Protein AF-A0AB37VP94-F1 (afdb_monomer_lite)

pLDDT: mean 73.73, std 27.35, range [29.5, 98.75]

Organism: Enterococcus faecium (NCBI:txid1352)

Structure (mmCIF, N/CA/C/O backbone):
data_AF-A0AB37VP94-F1
#
_entry.id   AF-A0AB37VP94-F1
#
loop_
_atom_site.group_PDB
_atom_site.id
_atom_site.type_symbol
_atom_site.label_atom_id
_atom_site.label_alt_id
_atom_site.label_comp_id
_atom_site.label_asym_id
_atom_site.label_entity_id
_atom_site.label_seq_id
_atom_site.pdbx_PDB_ins_code
_atom_site.Cartn_x
_atom_site.Cartn_y
_atom_site.Cartn_z
_atom_site.occupancy
_atom_site.B_iso_or_equiv
_atom_site.auth_seq_id
_atom_site.auth_comp_id
_atom_site.auth_asym_id
_atom_site.auth_atom_id
_atom_site.pdbx_PDB_model_num
ATOM 1 N N . MET A 1 1 ? 4.730 -68.184 27.057 1.00 38.84 1 MET A N 1
ATOM 2 C CA . MET A 1 1 ? 4.733 -68.840 25.730 1.00 38.84 1 MET A CA 1
ATOM 3 C C . MET A 1 1 ? 3.395 -68.592 25.049 1.00 38.84 1 MET A C 1
ATOM 5 O O . MET A 1 1 ? 2.404 -69.018 25.618 1.00 38.84 1 MET A O 1
ATOM 9 N N . LYS A 1 2 ? 3.428 -68.031 23.827 1.00 41.78 2 LYS A N 1
ATOM 10 C CA . LYS A 1 2 ? 2.381 -68.068 22.777 1.00 41.78 2 LYS A CA 1
ATOM 11 C C . LYS A 1 2 ? 1.110 -67.234 23.054 1.00 41.78 2 LYS A C 1
ATOM 13 O O . LYS A 1 2 ? 0.576 -67.302 24.142 1.00 41.78 2 LYS A O 1
ATOM 18 N N . LYS A 1 3 ? 0.536 -66.469 22.122 1.00 47.94 3 LYS A N 1
ATOM 19 C CA . LYS A 1 3 ? 0.866 -66.079 20.738 1.00 47.94 3 LYS A CA 1
ATOM 20 C C . LYS A 1 3 ? 0.021 -64.833 20.405 1.00 47.94 3 LYS A C 1
ATOM 22 O O . LYS A 1 3 ? -1.076 -64.667 20.921 1.00 47.94 3 LYS A O 1
ATOM 27 N N . TRP A 1 4 ? 0.583 -64.002 19.541 1.00 48.59 4 TRP A N 1
ATOM 28 C CA . TRP A 1 4 ? 0.075 -62.755 18.966 1.00 48.59 4 TRP A CA 1
ATOM 29 C C . TRP A 1 4 ? -1.185 -62.969 18.106 1.00 48.59 4 TRP A C 1
ATOM 31 O O . TRP A 1 4 ? -1.236 -63.948 17.360 1.00 48.59 4 TRP A O 1
ATOM 41 N N . LEU A 1 5 ? -2.125 -62.019 18.112 1.00 57.91 5 LEU A N 1
ATOM 42 C CA . LEU A 1 5 ? -3.000 -61.773 16.962 1.00 57.91 5 LEU A CA 1
ATOM 43 C C . LEU A 1 5 ? -3.132 -60.257 16.748 1.00 57.91 5 LEU A C 1
ATOM 45 O O . LEU A 1 5 ? -3.744 -59.552 17.544 1.00 57.91 5 LEU A O 1
ATOM 49 N N . LEU A 1 6 ? -2.489 -59.773 15.687 1.00 55.59 6 LEU A N 1
ATOM 50 C CA . LEU A 1 6 ? -2.658 -58.437 15.124 1.00 55.59 6 LEU A CA 1
ATOM 51 C C . LEU A 1 6 ? -3.939 -58.426 14.282 1.00 55.59 6 LEU A C 1
ATOM 53 O O . LEU A 1 6 ? -4.087 -59.261 13.392 1.00 55.59 6 LEU A O 1
ATOM 57 N N . LEU A 1 7 ? -4.825 -57.465 14.531 1.00 57.78 7 LEU A N 1
ATOM 58 C CA . LEU A 1 7 ? -5.930 -57.120 13.640 1.00 57.78 7 LEU A CA 1
ATOM 59 C C . LEU A 1 7 ? -5.668 -55.711 13.102 1.00 57.78 7 LEU A C 1
ATOM 61 O O . LEU A 1 7 ? -5.874 -54.716 13.791 1.00 57.78 7 LEU A O 1
ATOM 65 N N . LEU A 1 8 ? -5.154 -55.652 11.874 1.00 57.72 8 LEU A N 1
ATOM 66 C CA . LEU A 1 8 ? -5.100 -54.444 11.058 1.00 57.72 8 LEU A CA 1
ATOM 67 C C . LEU A 1 8 ? -6.437 -54.320 10.327 1.00 57.72 8 LEU A C 1
ATOM 69 O O . LEU A 1 8 ? -6.726 -55.114 9.435 1.00 57.72 8 LEU A O 1
ATOM 73 N N . ILE A 1 9 ? -7.234 -53.318 10.689 1.00 62.69 9 ILE A N 1
ATOM 74 C CA . ILE A 1 9 ? -8.349 -52.852 9.863 1.00 62.69 9 ILE A CA 1
ATOM 75 C C . ILE A 1 9 ? -8.048 -51.397 9.536 1.00 62.69 9 ILE A C 1
ATOM 77 O O . ILE A 1 9 ? -8.259 -50.495 10.343 1.00 62.69 9 ILE A O 1
ATOM 81 N N . GLY A 1 10 ? -7.477 -51.198 8.349 1.00 53.97 10 GLY A N 1
ATOM 82 C CA . GLY A 1 10 ? -7.414 -49.893 7.718 1.00 53.97 10 GLY A CA 1
ATOM 83 C C . GLY A 1 10 ? -8.819 -49.473 7.308 1.00 53.97 10 GLY A C 1
ATOM 84 O O . GLY A 1 10 ? -9.517 -50.222 6.628 1.00 53.97 10 GLY A O 1
ATOM 85 N N . MET A 1 11 ? -9.220 -48.275 7.716 1.00 62.19 11 MET A N 1
ATOM 86 C CA . MET A 1 11 ? -10.400 -47.607 7.185 1.00 62.19 11 MET A CA 1
ATOM 87 C C . MET A 1 11 ? -9.942 -46.251 6.655 1.00 62.19 11 MET A C 1
ATOM 89 O O . MET A 1 11 ? -9.728 -45.306 7.412 1.00 62.19 11 MET A O 1
ATOM 93 N N . GLY A 1 12 ? -9.709 -46.201 5.345 1.00 52.41 12 GLY A N 1
ATOM 94 C CA . GLY A 1 12 ? -9.503 -44.955 4.622 1.00 52.41 12 GLY A CA 1
ATOM 95 C C . GLY A 1 12 ? -10.823 -44.198 4.553 1.00 52.41 12 GLY A C 1
ATOM 9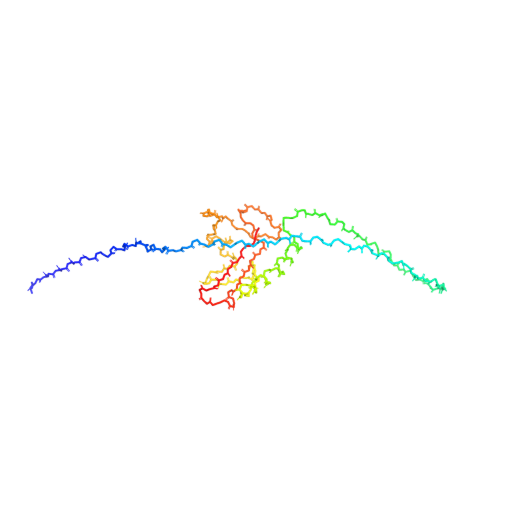6 O O . GLY A 1 12 ? -11.819 -44.733 4.073 1.00 52.41 12 GLY A O 1
ATOM 97 N N . ILE A 1 13 ? -10.830 -42.960 5.037 1.00 68.25 13 ILE A N 1
ATOM 98 C CA . ILE A 1 13 ? -11.945 -42.038 4.839 1.00 68.25 13 ILE A CA 1
ATOM 99 C C . ILE A 1 13 ? -11.596 -41.204 3.609 1.00 68.25 13 ILE A C 1
ATOM 101 O O . ILE A 1 13 ? -10.712 -40.349 3.644 1.00 68.25 13 ILE A O 1
ATOM 105 N N . LEU A 1 14 ? -12.263 -41.516 2.501 1.00 59.03 14 LEU A N 1
ATOM 106 C CA . LEU A 1 14 ? -12.249 -40.717 1.283 1.00 59.03 14 LEU A CA 1
ATOM 107 C C . LEU A 1 14 ? -13.140 -39.489 1.511 1.00 59.03 14 LEU A C 1
ATOM 109 O O . LEU A 1 14 ? -14.338 -39.628 1.750 1.00 59.03 14 LEU A O 1
ATOM 113 N N . PHE A 1 15 ? -12.565 -38.290 1.424 1.00 56.91 15 PHE A N 1
ATOM 114 C CA . PHE A 1 15 ? -13.332 -37.051 1.333 1.00 56.91 15 PHE A CA 1
ATOM 115 C C . PHE A 1 15 ? -13.877 -36.904 -0.091 1.00 56.91 15 PHE A C 1
ATOM 117 O O . PHE A 1 15 ? -13.175 -36.463 -0.997 1.00 56.91 15 PHE A O 1
ATOM 124 N N . THR A 1 16 ? -15.141 -37.269 -0.291 1.00 61.03 16 THR A N 1
ATOM 125 C CA . THR A 1 16 ? -15.925 -36.842 -1.454 1.00 61.03 16 THR A CA 1
ATOM 126 C C . THR A 1 16 ? -16.625 -35.532 -1.113 1.00 61.03 16 THR A C 1
ATOM 128 O O . THR A 1 16 ? -17.608 -35.522 -0.374 1.00 61.03 16 THR A O 1
ATOM 131 N N . GLY A 1 17 ? -16.107 -34.424 -1.636 1.00 46.44 17 GLY A N 1
ATOM 132 C CA . GLY A 1 17 ? -16.854 -33.177 -1.758 1.00 46.44 17 GLY A CA 1
ATOM 133 C C . GLY A 1 17 ? -17.525 -33.102 -3.126 1.00 46.44 17 GLY A C 1
ATOM 134 O O . GLY A 1 17 ? -16.922 -33.526 -4.109 1.00 46.44 17 GLY A O 1
ATOM 135 N N . CYS A 1 18 ? -18.745 -32.559 -3.179 1.00 51.94 18 CYS A N 1
ATOM 136 C CA . CYS A 1 18 ? -19.159 -31.564 -4.173 1.00 51.94 18 CYS A CA 1
ATOM 137 C C . CYS A 1 18 ? -20.613 -31.095 -3.964 1.00 51.94 18 CYS A C 1
ATOM 139 O O . CYS A 1 18 ? -21.550 -31.880 -4.040 1.00 51.94 18 CYS A O 1
ATOM 141 N N . THR A 1 19 ? -20.718 -29.778 -3.741 1.00 52.09 19 THR A N 1
ATOM 142 C CA . THR A 1 19 ? -21.694 -28.803 -4.272 1.00 52.09 19 THR A CA 1
ATOM 143 C C . THR A 1 19 ? -23.199 -29.090 -4.179 1.00 52.09 19 THR A C 1
ATOM 145 O O . THR A 1 19 ? -23.766 -29.887 -4.918 1.00 52.09 19 THR A O 1
ATOM 148 N N . SER A 1 20 ? -23.857 -28.270 -3.359 1.00 51.69 20 SER A N 1
ATOM 149 C CA . SER A 1 20 ? -25.284 -27.958 -3.391 1.00 51.69 20 SER A CA 1
ATOM 150 C C . SER A 1 20 ? -25.590 -26.855 -4.417 1.00 51.69 20 SER A C 1
ATOM 152 O O . SER A 1 20 ? -25.120 -25.725 -4.268 1.00 51.69 20 SER A O 1
ATOM 154 N N . GLU A 1 21 ? -26.415 -27.171 -5.419 1.00 41.41 21 GLU A N 1
ATOM 155 C CA . GLU A 1 21 ? -27.080 -26.202 -6.300 1.00 41.41 21 GLU A CA 1
ATOM 156 C C . GLU A 1 21 ? -28.078 -25.343 -5.507 1.00 41.41 21 GLU A C 1
ATOM 158 O O . GLU A 1 21 ? -28.943 -25.866 -4.803 1.00 41.41 21 GLU A O 1
ATOM 163 N N . ASN A 1 22 ? -27.998 -24.019 -5.659 1.00 46.94 22 ASN A N 1
ATOM 164 C CA . ASN A 1 22 ? -29.032 -23.089 -5.215 1.00 46.94 22 ASN A CA 1
ATOM 165 C C . ASN A 1 22 ? -29.586 -22.333 -6.427 1.00 46.94 22 ASN A C 1
ATOM 167 O O . ASN A 1 22 ? -28.965 -21.414 -6.959 1.00 46.94 22 ASN A O 1
ATOM 171 N N . THR A 1 23 ? -30.779 -22.718 -6.865 1.00 39.88 23 THR A N 1
ATOM 172 C CA . THR A 1 23 ? -31.612 -21.933 -7.776 1.00 39.88 23 THR A CA 1
ATOM 173 C C . THR A 1 23 ? -32.301 -20.803 -7.014 1.00 39.88 23 THR A C 1
ATOM 175 O O . THR A 1 23 ? -33.184 -21.099 -6.210 1.00 39.88 23 THR A O 1
ATOM 178 N N . ARG A 1 24 ? -32.031 -19.529 -7.349 1.00 36.56 24 ARG A N 1
ATOM 179 C CA . ARG A 1 24 ? -33.104 -18.524 -7.509 1.00 36.56 24 ARG A CA 1
ATOM 180 C C . ARG A 1 24 ? -32.659 -17.162 -8.073 1.00 36.56 24 ARG A C 1
ATOM 182 O O . ARG A 1 24 ? -31.840 -16.465 -7.497 1.00 36.56 24 ARG A O 1
ATOM 189 N N . THR A 1 25 ? -33.427 -16.752 -9.083 1.00 33.00 25 THR A N 1
ATOM 190 C CA . THR A 1 25 ? -33.924 -15.393 -9.391 1.00 33.00 25 THR A CA 1
ATOM 191 C C . THR A 1 25 ? -32.990 -14.340 -9.993 1.00 33.00 25 THR A C 1
ATOM 193 O O . THR A 1 25 ? -32.287 -13.598 -9.320 1.00 33.00 25 THR A O 1
ATOM 196 N N . LYS A 1 26 ? -33.186 -14.180 -11.304 1.00 39.81 26 LYS A N 1
ATOM 197 C CA . LYS A 1 26 ? -33.086 -12.948 -12.088 1.00 39.81 26 LYS A CA 1
ATOM 198 C C . LYS A 1 26 ? -33.914 -11.818 -11.449 1.00 39.81 26 LYS A C 1
ATOM 200 O O . LYS A 1 26 ? -35.122 -11.978 -11.288 1.00 39.81 26 LYS A O 1
ATOM 205 N N . ALA A 1 27 ? -33.295 -10.671 -11.182 1.00 37.94 27 ALA A N 1
ATOM 206 C CA . ALA A 1 27 ? -33.991 -9.405 -10.972 1.00 37.94 27 ALA A CA 1
ATOM 207 C C . ALA A 1 27 ? -33.265 -8.297 -11.745 1.00 37.94 27 ALA A C 1
ATOM 209 O O . ALA A 1 27 ? -32.176 -7.862 -11.389 1.00 37.94 27 ALA A O 1
ATOM 210 N N . THR A 1 28 ? -33.895 -7.903 -12.847 1.00 30.98 28 THR A N 1
ATOM 211 C CA . THR A 1 28 ? -33.700 -6.641 -13.555 1.00 30.98 28 THR A CA 1
ATOM 212 C C . THR A 1 28 ? -34.128 -5.504 -12.633 1.00 30.98 28 THR A C 1
ATOM 214 O O . THR A 1 28 ? -35.268 -5.516 -12.175 1.00 30.98 28 THR A O 1
ATOM 217 N N . ILE A 1 29 ? -33.259 -4.520 -12.401 1.00 41.38 29 ILE A N 1
ATOM 218 C CA . ILE A 1 29 ? -33.682 -3.168 -12.033 1.00 41.38 29 ILE A CA 1
ATOM 219 C C . ILE A 1 29 ? -32.942 -2.199 -12.943 1.00 41.38 29 ILE A C 1
ATOM 221 O O . ILE A 1 29 ? -31.715 -2.122 -12.945 1.00 41.38 29 ILE A O 1
ATOM 225 N N . GLU A 1 30 ? -33.739 -1.523 -13.759 1.00 3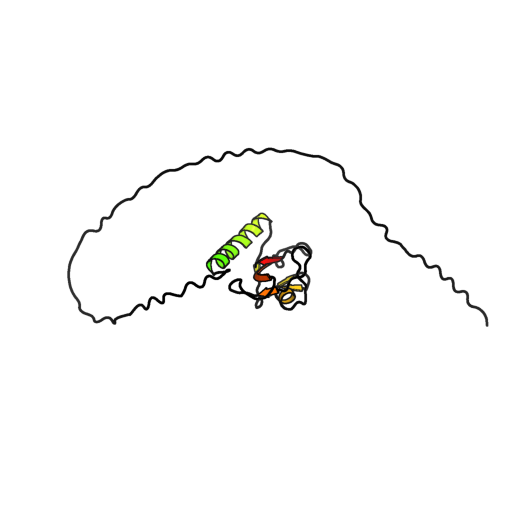7.88 30 GLU A N 1
ATOM 226 C CA . GLU A 1 30 ? -33.365 -0.327 -14.486 1.00 37.88 30 GLU A CA 1
ATOM 227 C C . GLU A 1 30 ? -33.272 0.839 -13.509 1.00 37.88 30 GLU A C 1
ATOM 229 O O . GLU A 1 30 ? -34.172 1.029 -12.688 1.00 37.88 30 GLU A O 1
ATOM 234 N N . THR A 1 31 ? -32.238 1.661 -13.657 1.00 32.12 31 THR A N 1
ATOM 235 C CA . THR A 1 31 ? -32.301 3.034 -13.165 1.00 32.12 31 THR A CA 1
ATOM 236 C C . THR A 1 31 ? -31.627 3.948 -14.174 1.00 32.12 31 THR A C 1
ATOM 238 O O . THR A 1 31 ? -30.409 4.093 -14.228 1.00 32.12 31 THR A O 1
ATOM 241 N N . ASP A 1 32 ? -32.480 4.526 -15.009 1.00 34.09 32 ASP A N 1
ATOM 242 C CA . ASP A 1 32 ? -32.248 5.726 -15.795 1.00 34.09 32 ASP A CA 1
ATOM 243 C C . ASP A 1 32 ? -31.857 6.879 -14.851 1.00 34.09 32 ASP A C 1
ATOM 245 O O . ASP A 1 32 ? -32.537 7.141 -13.856 1.00 34.09 32 ASP A O 1
ATOM 249 N N . THR A 1 33 ? -30.738 7.558 -15.105 1.00 33.41 33 THR A N 1
ATOM 250 C CA . THR A 1 33 ? -30.450 8.869 -14.501 1.00 33.41 33 THR A CA 1
ATOM 251 C C . THR A 1 33 ? -29.674 9.720 -15.502 1.00 33.41 33 THR A C 1
ATOM 253 O O . THR A 1 33 ? -28.452 9.831 -15.487 1.00 33.41 33 THR A O 1
ATOM 256 N N . THR A 1 34 ? -30.449 10.269 -16.433 1.00 29.62 34 THR A N 1
ATOM 257 C CA . THR A 1 34 ? -30.391 11.642 -16.963 1.00 29.62 34 THR A CA 1
ATOM 258 C C . THR A 1 34 ? -29.257 12.533 -16.417 1.00 29.62 34 THR A C 1
ATOM 260 O O . THR A 1 34 ? -29.258 12.956 -15.261 1.00 29.62 34 THR A O 1
ATOM 263 N N . ILE A 1 35 ? -28.339 12.903 -17.314 1.00 37.69 35 ILE A N 1
ATOM 264 C CA . ILE A 1 35 ? -27.344 13.967 -17.141 1.00 37.69 35 ILE A CA 1
ATOM 265 C C . ILE A 1 35 ? -28.015 15.316 -17.439 1.00 37.69 35 ILE A C 1
ATOM 267 O O . ILE A 1 35 ? -28.299 15.619 -18.598 1.00 37.69 35 ILE A O 1
ATOM 271 N N . GLU A 1 36 ? -28.221 16.161 -16.423 1.00 35.09 36 GLU A N 1
ATOM 272 C CA . GLU A 1 36 ? -28.496 17.589 -16.636 1.00 35.09 36 GLU A CA 1
ATOM 273 C C . GLU A 1 36 ? -27.220 18.426 -16.488 1.00 35.09 36 GLU A C 1
ATOM 275 O O . GLU A 1 36 ? -26.643 18.603 -15.417 1.00 35.09 36 GLU A O 1
ATOM 280 N N . THR A 1 37 ? -26.829 18.991 -17.625 1.00 29.50 37 THR A N 1
ATOM 281 C CA . THR A 1 37 ? -25.839 20.051 -17.803 1.00 29.50 37 THR A CA 1
ATOM 282 C C . THR A 1 37 ? -26.372 21.370 -17.245 1.00 29.50 37 THR A C 1
ATOM 284 O O . THR A 1 37 ? -27.409 21.835 -17.713 1.00 29.50 37 THR A O 1
ATOM 287 N N . LYS A 1 38 ? -25.636 22.051 -16.352 1.00 34.59 38 LYS A N 1
ATOM 288 C CA . LYS A 1 38 ? -25.847 23.491 -16.087 1.00 34.59 38 LYS A CA 1
ATOM 289 C C . LYS A 1 38 ? -24.529 24.259 -16.147 1.00 34.59 38 LYS A C 1
ATOM 291 O O . LYS A 1 38 ? -23.735 24.297 -15.217 1.00 34.59 38 LYS A O 1
ATOM 296 N N . LYS A 1 39 ? -24.342 24.875 -17.313 1.00 31.98 39 LYS A N 1
ATOM 297 C CA . LYS A 1 39 ? -23.394 25.937 -17.656 1.00 31.98 39 LYS A CA 1
ATOM 298 C C . LYS A 1 39 ? -23.914 27.271 -17.121 1.00 31.98 39 LYS A C 1
ATOM 300 O O . LYS A 1 39 ? -25.073 27.587 -17.379 1.00 31.98 39 LYS A O 1
ATOM 305 N N . SER A 1 40 ? -23.048 28.064 -16.486 1.00 30.69 40 SER A N 1
ATOM 306 C CA . SER A 1 40 ? -23.024 29.548 -16.424 1.00 30.69 40 SER A CA 1
ATOM 307 C C . SER A 1 40 ? -22.214 29.975 -15.193 1.00 30.69 40 SER A C 1
ATOM 309 O O . SER A 1 40 ? -22.274 29.295 -14.184 1.00 30.69 40 SER A O 1
ATOM 311 N N . LYS A 1 41 ? -21.490 31.089 -15.132 1.00 31.38 41 LYS A N 1
ATOM 312 C CA . LYS A 1 41 ? -21.075 32.117 -16.089 1.00 31.38 41 LYS A CA 1
ATOM 313 C C . LYS A 1 41 ? -20.080 32.996 -15.315 1.00 31.38 41 LYS A C 1
ATOM 315 O O . LYS A 1 41 ? -20.254 33.243 -14.129 1.00 31.38 41 LYS A O 1
ATOM 320 N N . THR A 1 42 ? -19.056 33.429 -16.029 1.00 30.14 42 THR A N 1
ATOM 321 C CA . THR A 1 42 ? -18.078 34.481 -15.746 1.00 30.14 42 THR A CA 1
ATOM 322 C C . THR A 1 42 ? -18.626 35.677 -14.962 1.00 30.14 42 THR A C 1
ATOM 324 O O . THR A 1 42 ? -19.635 36.247 -15.376 1.00 30.14 42 THR A O 1
ATOM 327 N N . GLN A 1 43 ? -17.879 36.157 -13.963 1.00 34.44 43 GLN A N 1
ATOM 328 C CA . GLN A 1 43 ? -17.804 37.593 -13.690 1.00 34.44 43 GLN A CA 1
ATOM 329 C C . GLN A 1 43 ? -16.445 37.974 -13.088 1.00 34.44 43 GLN A C 1
ATOM 331 O O . GLN A 1 43 ? -16.095 37.587 -11.979 1.00 34.44 43 GLN A O 1
ATOM 336 N N . SER A 1 44 ? -15.694 38.718 -13.897 1.00 32.25 44 SER A N 1
ATOM 337 C CA . SER A 1 44 ? -14.526 39.515 -13.539 1.00 32.25 44 SER A CA 1
ATOM 338 C C . SER A 1 44 ? -14.988 40.753 -12.767 1.00 32.25 44 SER A C 1
ATOM 340 O O . SER A 1 44 ? -15.984 41.356 -13.171 1.00 32.25 44 SER A O 1
ATOM 342 N N . THR A 1 45 ? -14.264 41.152 -11.719 1.00 32.62 45 THR A N 1
ATOM 343 C CA . THR A 1 45 ? -14.375 42.500 -11.145 1.00 32.62 45 THR A CA 1
ATOM 344 C C . THR A 1 45 ? -12.982 43.064 -10.914 1.00 32.62 45 THR A C 1
ATOM 346 O O . THR A 1 45 ? -12.094 42.413 -10.368 1.00 32.62 45 THR A O 1
ATOM 349 N N . GLU A 1 46 ? -12.837 44.282 -11.409 1.00 33.91 46 GLU A N 1
ATOM 350 C CA . GLU A 1 46 ? -11.624 45.037 -11.626 1.00 33.91 46 GLU A CA 1
ATOM 351 C C . GLU A 1 46 ? -11.092 45.721 -10.360 1.00 33.91 46 GLU A C 1
ATOM 353 O O . GLU A 1 46 ? -11.812 46.084 -9.433 1.00 33.91 46 GLU A O 1
ATOM 358 N N . GLN A 1 47 ? -9.776 45.888 -10.414 1.00 34.94 47 GLN A N 1
ATOM 359 C CA . GLN A 1 47 ? -8.885 46.843 -9.765 1.00 34.94 47 GLN A CA 1
ATOM 360 C C . GLN A 1 47 ? -9.521 48.088 -9.119 1.00 34.94 47 GLN A C 1
ATOM 362 O O . GLN A 1 47 ? -10.243 48.852 -9.752 1.00 34.94 47 GLN A O 1
ATOM 367 N N . THR A 1 48 ? -9.070 48.409 -7.904 1.00 32.62 48 THR A N 1
ATOM 368 C CA . THR A 1 48 ? -8.876 49.796 -7.449 1.00 32.62 48 THR A CA 1
ATOM 369 C C . THR A 1 48 ? -7.792 49.811 -6.372 1.00 32.62 48 THR A C 1
ATOM 371 O O . THR A 1 48 ? -8.021 49.336 -5.263 1.00 32.62 48 THR A O 1
ATOM 374 N N . THR A 1 49 ? -6.631 50.396 -6.667 1.00 33.19 49 THR A N 1
ATOM 375 C CA . THR A 1 49 ? -5.702 50.836 -5.619 1.00 33.19 49 THR A CA 1
ATOM 376 C C . THR A 1 49 ? -5.137 52.193 -6.004 1.00 33.19 49 THR A C 1
ATOM 378 O O . THR A 1 49 ? -4.414 52.341 -6.985 1.00 33.19 49 THR A O 1
ATOM 381 N N . THR A 1 50 ? -5.550 53.190 -5.233 1.00 37.72 50 THR A N 1
ATOM 382 C CA . THR A 1 50 ? -5.129 54.588 -5.270 1.00 37.72 50 THR A CA 1
ATOM 383 C C . THR A 1 50 ? -3.679 54.766 -4.831 1.00 37.72 50 THR A C 1
ATOM 385 O O . THR A 1 50 ? -3.228 54.167 -3.855 1.00 37.72 50 THR A O 1
ATOM 388 N N . GLU A 1 51 ? -2.987 55.647 -5.547 1.00 36.34 51 GLU A N 1
ATOM 389 C CA . GLU A 1 51 ? -1.645 56.156 -5.278 1.00 36.34 51 GLU A CA 1
ATOM 390 C C . GLU A 1 51 ? -1.566 56.938 -3.957 1.00 36.34 51 GLU A C 1
ATOM 392 O O . GLU A 1 51 ? -2.420 57.778 -3.688 1.00 36.34 51 GLU A O 1
ATOM 397 N 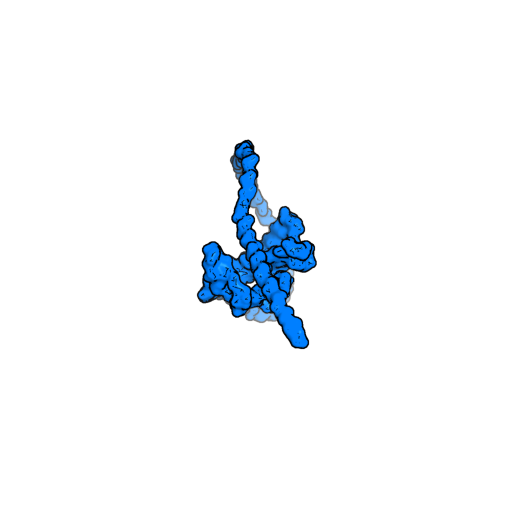N . MET A 1 52 ? -0.471 56.771 -3.207 1.00 35.66 52 MET A N 1
ATOM 398 C CA . MET A 1 52 ? 0.139 57.846 -2.414 1.00 35.66 52 MET A CA 1
ATOM 399 C C . MET A 1 52 ? 1.666 57.680 -2.412 1.00 35.66 52 MET A C 1
ATOM 401 O O . MET A 1 52 ? 2.203 56.650 -2.013 1.00 35.66 52 MET A O 1
ATOM 405 N N . LYS A 1 53 ? 2.360 58.718 -2.890 1.00 37.53 53 LYS A N 1
ATOM 406 C CA . LYS A 1 53 ? 3.817 58.899 -2.817 1.00 37.53 53 LYS A CA 1
ATOM 407 C C . LYS A 1 53 ? 4.216 59.358 -1.408 1.00 37.53 53 LYS A C 1
ATOM 409 O O . LYS A 1 53 ? 3.510 60.196 -0.859 1.00 37.53 53 LYS A O 1
ATOM 414 N N . GLN A 1 54 ? 5.385 58.932 -0.905 1.00 33.09 54 GLN A N 1
ATOM 415 C CA . GLN A 1 54 ? 6.549 59.812 -0.641 1.00 33.09 54 GLN A CA 1
ATOM 416 C C . GLN A 1 54 ? 7.647 59.152 0.241 1.00 33.09 54 GLN A C 1
ATOM 418 O O . GLN A 1 54 ? 7.450 58.951 1.428 1.00 33.09 54 GLN A O 1
ATOM 423 N N . SER A 1 55 ? 8.820 58.958 -0.388 1.00 33.34 55 SER A N 1
ATOM 424 C CA . SER A 1 55 ? 10.213 59.251 0.038 1.00 33.34 55 SER A CA 1
ATOM 425 C C . SER A 1 55 ? 10.929 58.561 1.221 1.00 33.34 55 SER A C 1
ATOM 427 O O . SER A 1 55 ? 10.435 58.543 2.339 1.00 33.34 55 SER A O 1
ATOM 429 N N . MET A 1 56 ? 12.214 58.259 0.928 1.00 33.47 56 MET A N 1
ATOM 430 C CA . MET A 1 56 ? 13.384 57.932 1.781 1.00 33.47 56 MET A CA 1
ATOM 431 C C . MET A 1 56 ? 13.308 56.557 2.464 1.00 33.47 56 MET A C 1
ATOM 433 O O . MET A 1 56 ? 12.306 56.206 3.055 1.00 33.47 56 MET A O 1
ATOM 437 N N . GLU A 1 57 ? 14.290 55.667 2.333 1.00 33.41 57 GLU A N 1
ATOM 438 C CA . GLU A 1 57 ? 15.709 55.859 2.633 1.00 33.41 57 GLU A CA 1
ATOM 439 C C . GLU A 1 57 ? 16.549 54.780 1.923 1.00 33.41 57 GLU A C 1
ATOM 441 O O . GLU A 1 57 ? 16.092 53.660 1.695 1.00 33.41 57 GLU A O 1
ATOM 446 N N . ALA A 1 58 ? 17.782 55.123 1.556 1.00 44.72 58 ALA A N 1
ATOM 447 C CA . ALA A 1 58 ? 18.738 54.188 0.989 1.00 44.72 58 ALA A CA 1
ATOM 448 C C . ALA A 1 58 ? 19.160 53.163 2.046 1.00 44.72 58 ALA A C 1
ATOM 450 O O . ALA A 1 58 ? 19.666 53.514 3.109 1.00 44.72 58 ALA A O 1
ATOM 451 N N . SER A 1 59 ? 19.017 51.885 1.724 1.00 37.41 59 SER A N 1
ATOM 452 C CA . SER A 1 59 ? 19.789 50.826 2.360 1.00 37.41 59 SER A CA 1
ATOM 453 C C . SER A 1 59 ? 20.062 49.751 1.327 1.00 37.41 59 SER A C 1
ATOM 455 O O . SER A 1 59 ? 19.151 49.197 0.714 1.00 37.41 59 SER A O 1
ATOM 457 N N . ALA A 1 60 ? 21.355 49.540 1.095 1.00 48.28 60 ALA A N 1
ATOM 458 C CA . ALA A 1 60 ? 21.884 48.447 0.310 1.00 48.28 60 ALA A CA 1
ATOM 459 C C . ALA A 1 60 ? 21.271 47.141 0.823 1.00 48.28 60 ALA A C 1
ATOM 461 O O . ALA A 1 60 ? 21.405 46.808 1.999 1.00 48.28 60 ALA A O 1
ATOM 462 N N . SER A 1 61 ? 20.576 46.428 -0.055 1.00 41.44 61 SER A N 1
ATOM 463 C CA . SER A 1 61 ? 20.151 45.064 0.204 1.00 41.44 61 SER A CA 1
ATOM 464 C C . SER A 1 61 ? 20.623 44.213 -0.954 1.00 41.44 61 SER A C 1
ATOM 466 O O . SER A 1 61 ? 20.512 44.578 -2.125 1.00 41.44 61 SER A O 1
ATOM 468 N N . GLU A 1 62 ? 21.285 43.146 -0.555 1.00 45.16 62 GLU A N 1
ATOM 469 C CA . GLU A 1 62 ? 22.092 42.260 -1.357 1.00 45.16 62 GLU A CA 1
ATOM 470 C C . GLU A 1 62 ? 21.258 41.642 -2.479 1.00 45.16 62 GLU A C 1
ATOM 472 O O . GLU A 1 62 ? 20.082 41.314 -2.316 1.00 45.16 62 GLU A O 1
ATOM 477 N N . SER A 1 63 ? 21.888 41.504 -3.643 1.00 40.25 63 SER A N 1
ATOM 478 C CA . SER A 1 63 ? 21.344 40.791 -4.791 1.00 40.25 63 SER A CA 1
ATOM 479 C C . SER A 1 63 ? 21.147 39.321 -4.415 1.00 40.25 63 SER A C 1
ATOM 481 O O . SER A 1 63 ? 22.042 38.498 -4.609 1.00 40.25 63 SER A O 1
ATOM 483 N N . LEU A 1 64 ? 19.980 38.984 -3.865 1.00 45.81 64 LEU A N 1
ATOM 484 C CA . LEU A 1 64 ? 19.500 37.611 -3.818 1.00 45.81 64 LEU A CA 1
ATOM 485 C C . LEU A 1 64 ? 19.086 37.242 -5.238 1.00 45.81 64 LEU A C 1
ATOM 487 O O . LEU A 1 64 ? 17.954 37.447 -5.678 1.00 45.81 64 LEU A O 1
ATOM 491 N N . THR A 1 65 ? 20.067 36.719 -5.964 1.00 41.91 65 THR A N 1
ATOM 492 C CA . THR A 1 65 ? 19.844 35.877 -7.128 1.00 41.91 65 THR A CA 1
ATOM 493 C C . THR A 1 65 ? 18.995 34.701 -6.659 1.00 41.91 65 THR A C 1
ATOM 495 O O . THR A 1 65 ? 19.470 33.756 -6.040 1.00 41.91 65 THR A O 1
ATOM 498 N N . THR A 1 66 ? 17.691 34.800 -6.892 1.00 47.12 66 THR A N 1
ATOM 499 C CA . THR A 1 66 ? 16.803 33.646 -6.841 1.00 47.12 66 THR A CA 1
ATOM 500 C C . THR A 1 66 ? 17.171 32.793 -8.043 1.00 47.12 66 THR A C 1
ATOM 502 O O . THR A 1 66 ? 16.709 33.015 -9.161 1.00 47.12 66 THR A O 1
ATOM 505 N N . GLU A 1 67 ? 18.083 31.848 -7.820 1.00 46.94 67 GLU A N 1
ATOM 506 C CA . GLU A 1 67 ? 18.264 30.697 -8.691 1.00 46.94 67 GLU A CA 1
ATOM 507 C C . GLU A 1 67 ? 16.925 29.958 -8.719 1.00 46.94 67 GLU A C 1
ATOM 509 O O . GLU A 1 67 ? 16.594 29.154 -7.848 1.00 46.94 67 GLU A O 1
ATOM 514 N N . SER A 1 68 ? 16.100 30.289 -9.712 1.00 49.31 68 SER A N 1
ATOM 515 C CA . SER A 1 68 ? 15.017 29.421 -10.140 1.00 49.31 68 SER A CA 1
ATOM 516 C C . SER A 1 68 ? 15.689 28.196 -10.749 1.00 49.31 68 SER A C 1
ATOM 518 O O . SER A 1 68 ? 15.967 28.144 -11.947 1.00 49.31 68 SER A O 1
ATOM 520 N N . SER A 1 69 ? 16.031 27.245 -9.878 1.00 51.53 69 SER A N 1
ATOM 521 C CA . SER A 1 69 ? 16.366 25.887 -10.271 1.00 51.53 69 SER A CA 1
ATOM 522 C C . SER A 1 69 ? 15.135 25.351 -10.987 1.00 51.53 69 SER A C 1
ATOM 524 O O . SER A 1 69 ? 14.144 24.983 -10.358 1.00 51.53 69 SER A O 1
ATOM 526 N N . SER A 1 70 ? 15.156 25.414 -12.317 1.00 56.28 70 SER A N 1
ATOM 527 C CA . SER A 1 70 ? 14.229 24.653 -13.140 1.00 56.28 70 SER A CA 1
ATOM 528 C C . SER A 1 70 ? 14.588 23.195 -12.912 1.00 56.28 70 SER A C 1
ATOM 530 O O . SER A 1 70 ? 15.487 22.663 -13.559 1.00 56.28 70 SER A O 1
ATOM 532 N N . GLU A 1 71 ? 13.953 22.588 -11.913 1.00 62.72 71 GLU A N 1
ATOM 533 C CA . GLU A 1 71 ? 13.992 21.148 -11.735 1.00 62.72 71 GLU A CA 1
ATOM 534 C C . GLU A 1 71 ? 13.511 20.536 -13.045 1.00 62.72 71 GLU A C 1
ATOM 536 O O . GLU A 1 71 ? 12.411 20.826 -13.527 1.00 62.72 71 GLU A O 1
ATOM 541 N N . GLU A 1 72 ? 14.379 19.743 -13.670 1.00 58.56 72 GLU A N 1
ATOM 542 C CA . GLU A 1 72 ? 13.974 18.951 -14.813 1.00 58.56 72 GLU A CA 1
ATOM 543 C C . GLU A 1 72 ? 12.781 18.108 -14.375 1.00 58.56 72 GLU A C 1
ATOM 545 O O . GLU A 1 72 ? 12.882 17.324 -13.428 1.00 58.56 72 GLU A O 1
ATOM 550 N N . VAL A 1 73 ? 11.640 18.302 -15.040 1.00 59.97 73 VAL A N 1
ATOM 551 C CA . VAL A 1 73 ? 10.433 17.517 -14.793 1.00 59.97 73 VAL A CA 1
ATOM 552 C C . VAL A 1 73 ? 10.757 16.080 -15.186 1.00 59.97 73 VAL A C 1
ATOM 554 O O . VAL A 1 73 ? 10.630 15.681 -16.345 1.00 59.97 73 VAL A O 1
ATOM 557 N N . LYS A 1 74 ? 11.241 15.295 -14.221 1.00 61.78 74 LYS A N 1
ATOM 558 C CA . LYS A 1 74 ? 11.320 13.848 -14.354 1.00 61.78 74 LYS A CA 1
ATOM 559 C C . LYS A 1 74 ? 9.887 13.369 -14.517 1.00 61.78 74 LYS A C 1
ATOM 561 O O . LYS A 1 74 ? 9.080 13.501 -13.604 1.00 61.78 74 LYS A O 1
ATOM 566 N N . ASN A 1 75 ? 9.577 12.825 -15.688 1.00 67.25 75 ASN A N 1
ATOM 567 C CA . ASN A 1 75 ? 8.316 12.136 -15.929 1.00 67.25 75 ASN A CA 1
ATOM 568 C C . ASN A 1 75 ? 8.327 10.821 -15.135 1.00 67.25 75 ASN A C 1
ATOM 570 O O . ASN A 1 75 ? 8.638 9.765 -15.687 1.00 67.25 75 ASN A O 1
ATOM 574 N N . THR A 1 76 ? 8.075 10.890 -13.829 1.00 80.75 76 THR A N 1
ATOM 575 C CA . THR A 1 76 ? 7.932 9.706 -12.982 1.00 80.75 76 THR A CA 1
ATOM 576 C C . THR A 1 76 ? 6.539 9.103 -13.172 1.00 80.75 76 THR A C 1
ATOM 578 O O . THR A 1 76 ? 5.562 9.805 -13.450 1.00 80.75 76 THR A O 1
ATOM 581 N N . LEU A 1 77 ? 6.428 7.775 -13.070 1.00 91.69 77 LEU A N 1
ATOM 582 C CA . LEU A 1 77 ? 5.123 7.104 -13.141 1.00 91.69 77 LEU A CA 1
ATOM 583 C C . LEU A 1 77 ? 4.311 7.369 -11.872 1.00 91.69 77 LEU A C 1
ATOM 585 O O . LEU A 1 77 ? 3.089 7.520 -11.936 1.00 91.69 77 LEU A O 1
ATOM 589 N N . TRP A 1 78 ? 5.001 7.503 -10.746 1.00 96.88 78 TRP A N 1
ATOM 590 C CA . TRP A 1 78 ? 4.465 7.860 -9.447 1.00 96.88 78 TRP A CA 1
ATOM 591 C C . TRP A 1 78 ? 5.156 9.121 -8.930 1.00 96.88 78 TRP A C 1
ATOM 593 O O . TRP A 1 78 ? 6.378 9.241 -8.986 1.00 96.88 78 TRP A O 1
ATOM 603 N N . ASP A 1 79 ? 4.378 10.088 -8.463 1.00 95.75 79 ASP A N 1
ATOM 604 C CA . ASP A 1 79 ? 4.883 11.363 -7.959 1.00 95.75 79 ASP A CA 1
ATOM 605 C C . ASP A 1 79 ? 4.258 11.697 -6.594 1.00 95.75 79 ASP A C 1
ATOM 607 O O . ASP A 1 79 ? 3.405 10.975 -6.055 1.00 95.75 79 ASP A O 1
ATOM 611 N N . SER A 1 80 ? 4.713 12.803 -6.006 1.00 96.06 80 SER A N 1
ATOM 612 C CA . SER A 1 80 ? 4.226 13.280 -4.707 1.00 96.06 80 SER A CA 1
ATOM 613 C C . SER A 1 80 ? 2.744 13.679 -4.741 1.00 96.06 80 SER A C 1
ATOM 615 O O . SER A 1 80 ? 2.022 13.494 -3.754 1.00 96.06 80 SER A O 1
ATOM 617 N N . GLU A 1 81 ? 2.251 14.176 -5.880 1.00 96.94 81 GLU A N 1
ATOM 618 C CA . GLU A 1 81 ? 0.846 14.551 -6.030 1.00 96.94 81 GLU A CA 1
ATOM 619 C C . GLU A 1 81 ? -0.048 13.305 -5.981 1.00 96.94 81 GLU A C 1
ATOM 621 O O . GLU A 1 81 ? -0.970 13.243 -5.165 1.00 96.94 81 GLU A O 1
ATOM 626 N N . LYS A 1 82 ? 0.276 12.267 -6.761 1.00 97.44 82 LYS A N 1
ATOM 627 C CA . LYS A 1 82 ? -0.415 10.966 -6.743 1.00 97.44 82 LYS A CA 1
ATOM 628 C C . LYS A 1 82 ? -0.338 10.305 -5.373 1.00 97.44 82 LYS A C 1
ATOM 630 O O . LYS A 1 82 ? -1.351 9.805 -4.886 1.00 97.44 82 LYS A O 1
ATOM 635 N N . SER A 1 83 ? 0.821 10.373 -4.716 1.00 97.69 83 SER A N 1
ATOM 636 C CA . SER A 1 83 ? 0.989 9.890 -3.338 1.00 97.69 83 SER A CA 1
ATOM 637 C C . SER A 1 83 ? 0.021 10.582 -2.375 1.00 97.69 83 SER A C 1
ATOM 639 O O . SER A 1 83 ? -0.653 9.924 -1.582 1.00 97.69 83 SER A O 1
ATOM 641 N N . THR A 1 84 ? -0.102 11.906 -2.479 1.00 98.38 84 THR A N 1
ATOM 642 C CA . THR A 1 84 ? -1.002 12.712 -1.640 1.00 98.38 84 THR A CA 1
ATOM 643 C C . THR A 1 84 ? -2.473 12.411 -1.932 1.00 98.38 84 THR A C 1
ATOM 645 O O . THR A 1 84 ? -3.281 12.262 -1.006 1.00 98.38 84 THR A O 1
ATOM 648 N N . GLN A 1 85 ? -2.831 12.276 -3.211 1.00 98.56 85 GLN A N 1
ATOM 649 C CA . GLN A 1 85 ? -4.181 11.899 -3.630 1.00 98.56 85 GLN A CA 1
ATOM 650 C C . GLN A 1 85 ? -4.550 10.508 -3.103 1.00 98.56 85 GLN A C 1
ATOM 652 O O . GLN A 1 85 ? -5.622 10.346 -2.520 1.00 98.56 85 GLN A O 1
ATOM 657 N N . LEU A 1 86 ? -3.646 9.529 -3.217 1.00 98.56 86 LEU A N 1
ATOM 658 C CA . LEU A 1 86 ? -3.859 8.177 -2.701 1.00 98.56 86 LEU A CA 1
ATOM 659 C C . LEU A 1 86 ? -4.007 8.173 -1.174 1.00 98.56 86 LEU A C 1
ATOM 661 O O . LEU A 1 86 ? -4.955 7.586 -0.650 1.00 98.56 86 LEU A O 1
ATOM 665 N N . ALA A 1 87 ? -3.126 8.882 -0.461 1.00 98.31 87 ALA A N 1
ATOM 666 C CA . ALA A 1 87 ? -3.178 8.996 0.996 1.00 98.31 87 ALA A CA 1
ATOM 667 C C . ALA A 1 87 ? -4.456 9.679 1.503 1.00 98.31 87 ALA A C 1
ATOM 669 O O . ALA A 1 87 ? -4.901 9.402 2.615 1.00 98.31 87 ALA A O 1
ATOM 670 N N . THR A 1 88 ? -5.073 10.531 0.681 1.00 98.62 88 THR A N 1
ATOM 671 C CA . THR A 1 88 ? -6.388 11.115 0.965 1.00 98.62 88 THR A CA 1
ATOM 672 C C . THR A 1 88 ? -7.514 10.135 0.640 1.00 98.62 88 THR A C 1
ATOM 674 O O . THR A 1 88 ? -8.451 9.984 1.424 1.00 98.62 88 THR A O 1
ATOM 677 N N . PHE A 1 89 ? -7.426 9.453 -0.503 1.00 98.75 89 PHE A N 1
ATOM 678 C CA . PHE A 1 89 ? -8.453 8.546 -1.004 1.00 98.75 89 PHE A CA 1
ATOM 679 C C . PHE A 1 89 ? -8.645 7.317 -0.110 1.00 98.75 89 PHE A C 1
ATOM 681 O O . PHE A 1 89 ? -9.772 7.057 0.311 1.00 98.75 89 PHE A O 1
ATOM 688 N N . VAL A 1 90 ? -7.574 6.578 0.208 1.00 98.69 90 VAL A N 1
ATOM 689 C CA . VAL A 1 90 ? -7.682 5.259 0.859 1.00 98.69 90 VAL A CA 1
ATOM 690 C C . VAL A 1 90 ? -8.404 5.321 2.214 1.00 98.69 90 VAL A C 1
ATOM 692 O O . VAL A 1 90 ? -9.306 4.510 2.426 1.00 98.69 90 VAL A O 1
ATOM 695 N N . PRO A 1 91 ? -8.131 6.291 3.111 1.00 98.00 91 PRO A N 1
ATOM 696 C CA . PRO A 1 91 ? -8.888 6.413 4.355 1.00 98.00 91 PRO A CA 1
ATOM 697 C C . PRO A 1 91 ? -10.367 6.759 4.144 1.00 98.00 91 PRO A C 1
ATOM 699 O O . PRO A 1 91 ? -11.215 6.278 4.892 1.00 98.00 91 PRO A O 1
ATOM 702 N N . GLN A 1 92 ? -10.712 7.589 3.149 1.00 98.56 92 GLN A N 1
ATOM 703 C CA . GLN A 1 92 ? -12.122 7.898 2.869 1.00 98.56 92 GLN A CA 1
ATOM 704 C C . GLN A 1 92 ? -12.844 6.696 2.273 1.00 98.56 92 GLN A C 1
ATOM 706 O O . GLN A 1 92 ? -13.967 6.397 2.669 1.00 98.56 92 GLN A O 1
ATOM 711 N N . TRP A 1 93 ? -12.188 5.988 1.359 1.00 98.50 93 TRP A N 1
ATOM 712 C CA . TRP A 1 93 ? -12.713 4.763 0.785 1.00 98.50 93 TRP A CA 1
ATOM 713 C C . TRP A 1 93 ? -12.911 3.683 1.854 1.00 98.50 93 TRP A C 1
ATOM 715 O O . TRP A 1 93 ? -13.997 3.113 1.931 1.00 98.50 93 TRP A O 1
ATOM 725 N N . GLY A 1 94 ? -11.943 3.495 2.756 1.00 98.12 94 GLY A N 1
ATOM 726 C CA . GLY A 1 94 ? -12.080 2.589 3.899 1.00 98.12 94 GLY A CA 1
ATOM 727 C C . GLY A 1 94 ? -13.331 2.875 4.727 1.00 98.12 94 GLY A C 1
ATOM 728 O O . GLY A 1 94 ? -14.107 1.963 5.002 1.00 98.12 94 GLY A O 1
ATOM 729 N N . LYS A 1 95 ? -13.628 4.150 5.018 1.00 98.00 95 LYS A N 1
ATOM 730 C CA . LYS A 1 95 ? -14.863 4.522 5.734 1.00 98.00 95 LYS A CA 1
ATOM 731 C C . LYS A 1 95 ? -16.134 4.069 5.016 1.00 98.00 95 LYS A C 1
ATOM 733 O O . LYS A 1 95 ? -17.093 3.706 5.689 1.00 98.00 95 LYS A O 1
ATOM 738 N N . THR A 1 96 ? -16.156 4.059 3.680 1.00 98.31 96 THR A N 1
ATOM 739 C CA . THR A 1 96 ? -17.315 3.547 2.918 1.00 98.31 96 THR A CA 1
ATOM 740 C C . THR A 1 96 ? -17.527 2.042 3.097 1.00 98.31 96 THR A C 1
ATOM 742 O O . THR A 1 96 ? -18.645 1.563 2.926 1.00 98.31 96 THR A O 1
ATOM 745 N N . LEU A 1 97 ? -16.476 1.317 3.490 1.00 96.75 97 LEU A N 1
ATOM 746 C CA . LEU A 1 97 ? -16.483 -0.115 3.789 1.00 96.75 97 LEU A CA 1
ATOM 747 C C . LEU A 1 97 ? -16.568 -0.413 5.297 1.00 96.75 97 LEU A C 1
ATOM 749 O O . LEU A 1 97 ? -16.605 -1.577 5.685 1.00 96.75 97 LEU A O 1
ATOM 753 N N . GLY A 1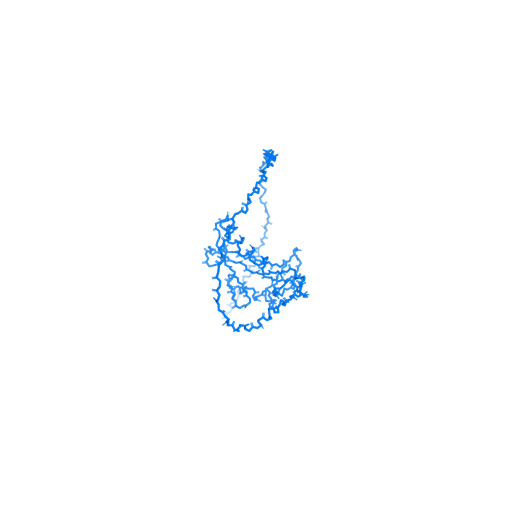 98 ? -16.588 0.614 6.154 1.00 97.25 98 GLY A N 1
ATOM 754 C CA . GLY A 1 98 ? -16.480 0.441 7.606 1.00 97.25 98 GLY A CA 1
ATOM 755 C C . GLY A 1 98 ? -15.101 -0.051 8.065 1.00 97.25 98 GLY A C 1
ATOM 756 O O . GLY A 1 98 ? -15.004 -0.711 9.093 1.00 97.25 98 GLY A O 1
ATOM 757 N N . GLN A 1 99 ? -14.050 0.245 7.299 1.00 97.94 99 GLN A N 1
ATOM 758 C CA . GLN A 1 99 ? -12.670 -0.188 7.529 1.00 97.94 99 GLN A CA 1
ATOM 759 C C . GLN A 1 99 ? -11.757 1.028 7.742 1.00 97.94 99 GLN A C 1
ATOM 761 O O . GLN A 1 99 ? -11.930 2.073 7.110 1.00 97.94 99 GLN A O 1
ATOM 766 N N . GLU A 1 100 ? -10.759 0.910 8.619 1.00 98.19 100 GLU A N 1
ATOM 767 C CA . GLU A 1 100 ? -9.811 1.994 8.904 1.00 98.19 100 GLU A CA 1
ATOM 768 C C . GLU A 1 100 ? -8.394 1.615 8.472 1.00 98.19 100 GLU A C 1
ATOM 770 O O . GLU A 1 100 ? -7.678 0.911 9.180 1.00 98.19 100 GLU A O 1
ATOM 775 N N . TYR A 1 101 ? -7.985 2.116 7.307 1.00 98.44 101 TYR A N 1
ATOM 776 C CA . TYR A 1 101 ? -6.685 1.817 6.710 1.00 98.44 101 TYR A CA 1
ATOM 777 C C . TYR A 1 101 ? -5.561 2.735 7.200 1.00 98.44 101 TYR A C 1
ATOM 779 O O . TYR A 1 101 ? -5.708 3.959 7.230 1.00 98.44 101 TYR A O 1
ATOM 787 N N . LYS A 1 102 ? -4.393 2.141 7.468 1.00 98.38 102 LYS A N 1
ATOM 788 C CA . LYS A 1 102 ? -3.114 2.829 7.708 1.00 98.38 102 LYS A CA 1
ATOM 789 C C . LYS A 1 102 ? -2.086 2.445 6.654 1.00 98.38 102 LYS A C 1
ATOM 791 O O . LYS A 1 102 ? -2.152 1.342 6.117 1.00 98.38 102 LYS A O 1
ATOM 796 N N . SER A 1 103 ? -1.163 3.358 6.352 1.00 98.31 103 SER A N 1
ATOM 797 C CA . SER A 1 103 ? -0.081 3.104 5.402 1.00 98.31 103 SER A CA 1
ATOM 798 C C . SER A 1 103 ? 1.101 2.387 6.052 1.00 98.31 103 SER A C 1
ATOM 800 O O . SER A 1 103 ? 1.471 2.655 7.197 1.00 98.31 103 SER A O 1
ATOM 802 N N . TYR A 1 104 ? 1.731 1.515 5.274 1.00 98.56 104 TYR A N 1
ATOM 803 C CA . TYR A 1 104 ? 2.910 0.743 5.643 1.00 98.56 104 TYR A CA 1
ATOM 804 C C . TYR A 1 104 ? 3.919 0.767 4.493 1.00 98.56 104 TYR A C 1
ATOM 806 O O . TYR A 1 104 ? 3.565 0.947 3.325 1.00 98.56 104 TYR A O 1
ATOM 814 N N . ASN A 1 105 ? 5.196 0.631 4.832 1.00 98.12 105 ASN A N 1
ATOM 815 C CA . ASN A 1 105 ? 6.321 0.709 3.902 1.00 98.12 105 ASN A CA 1
ATOM 816 C C . ASN A 1 105 ? 7.468 -0.199 4.398 1.00 98.12 105 ASN A C 1
ATOM 818 O O . ASN A 1 105 ? 7.350 -0.790 5.474 1.00 98.12 105 ASN A O 1
ATOM 822 N N . PRO A 1 106 ? 8.581 -0.352 3.660 1.00 97.75 106 PRO A N 1
ATOM 823 C CA . PRO A 1 106 ? 9.662 -1.252 4.065 1.00 97.75 106 PRO A CA 1
ATOM 824 C C . PRO A 1 106 ? 10.273 -0.930 5.438 1.00 97.75 106 PRO A C 1
ATOM 826 O O . PRO A 1 106 ? 10.775 -1.831 6.106 1.00 97.75 106 PRO A O 1
ATOM 829 N N . GLN A 1 107 ? 10.207 0.328 5.883 1.00 97.50 107 GLN A N 1
ATOM 830 C CA . GLN A 1 107 ? 10.699 0.786 7.186 1.00 97.50 107 GLN A CA 1
ATOM 831 C C . GLN A 1 107 ? 9.644 0.668 8.301 1.00 97.50 107 GLN A C 1
ATOM 833 O O . GLN A 1 107 ? 10.000 0.639 9.477 1.00 97.50 107 GLN A O 1
ATOM 838 N N . ASN A 1 108 ? 8.361 0.571 7.947 1.00 97.75 108 ASN A N 1
ATOM 839 C CA . ASN A 1 108 ? 7.224 0.451 8.853 1.00 97.75 108 ASN A CA 1
ATOM 840 C C . ASN A 1 108 ? 6.284 -0.655 8.359 1.00 97.75 108 ASN A C 1
ATOM 842 O O . ASN A 1 108 ? 5.345 -0.393 7.607 1.00 97.75 108 ASN A O 1
ATOM 846 N N . ASN A 1 109 ? 6.567 -1.893 8.765 1.00 98.06 109 ASN A N 1
ATOM 847 C CA . ASN A 1 109 ? 5.792 -3.067 8.367 1.00 98.06 109 ASN A CA 1
ATOM 848 C C . ASN A 1 109 ? 4.571 -3.283 9.273 1.00 98.06 109 ASN A C 1
ATOM 850 O O . ASN A 1 109 ? 4.545 -2.849 10.423 1.00 98.06 109 ASN A O 1
ATOM 854 N N . VAL A 1 110 ? 3.607 -4.053 8.772 1.00 97.69 110 VAL A N 1
ATOM 855 C CA . VAL A 1 110 ? 2.455 -4.581 9.514 1.00 97.69 110 VAL A CA 1
ATOM 856 C C . VAL A 1 110 ? 2.464 -6.107 9.510 1.00 97.69 110 VAL A C 1
ATOM 858 O O . VAL A 1 110 ? 2.978 -6.716 8.578 1.00 97.69 110 VAL A O 1
ATOM 861 N N . SER A 1 111 ? 1.900 -6.745 10.537 1.00 97.25 111 SER A N 1
ATOM 862 C CA . SER A 1 111 ? 1.795 -8.208 10.615 1.00 97.25 111 SER A CA 1
ATOM 863 C C . SER A 1 111 ? 0.375 -8.675 10.295 1.00 97.25 111 SER A C 1
ATOM 865 O O . SER A 1 111 ? -0.483 -8.704 11.176 1.00 97.25 111 SER A O 1
ATOM 867 N N . LEU A 1 112 ? 0.123 -9.066 9.043 1.00 96.81 112 LEU A N 1
ATOM 868 C CA . LEU A 1 112 ? -1.145 -9.680 8.643 1.00 96.81 112 LEU A CA 1
ATOM 869 C C . LEU A 1 112 ? -1.093 -11.177 8.965 1.00 96.81 112 LEU A C 1
ATOM 871 O O . LEU A 1 112 ? -0.431 -11.953 8.274 1.00 96.81 112 LEU A O 1
ATOM 875 N N . TYR A 1 113 ? -1.751 -11.582 10.052 1.00 95.69 113 TYR A N 1
ATOM 876 C CA . TYR A 1 113 ? -1.768 -12.973 10.535 1.00 95.69 113 TYR A CA 1
ATOM 877 C C . TYR A 1 113 ? -0.374 -13.596 10.733 1.00 95.69 113 TYR A C 1
ATOM 879 O O . TYR A 1 113 ? -0.179 -14.790 10.515 1.00 95.69 113 TYR A O 1
ATOM 887 N N . GLY A 1 114 ? 0.609 -12.790 11.144 1.00 95.69 114 GLY A N 1
ATOM 888 C CA . GLY A 1 114 ? 1.999 -13.227 11.307 1.00 95.69 114 GLY A CA 1
ATOM 889 C C . GLY A 1 114 ? 2.879 -13.014 10.072 1.00 95.69 114 GLY A C 1
ATOM 890 O O . GLY A 1 114 ? 4.090 -13.195 10.170 1.00 95.69 114 GLY A O 1
ATOM 891 N N . THR A 1 115 ? 2.308 -12.603 8.936 1.00 97.00 115 THR A N 1
ATOM 892 C CA . THR A 1 115 ? 3.066 -12.265 7.724 1.00 97.00 115 THR A CA 1
ATOM 893 C C . THR A 1 115 ? 3.471 -10.790 7.765 1.00 97.00 115 THR A C 1
ATOM 895 O O . THR A 1 115 ? 2.584 -9.934 7.757 1.00 97.00 115 THR A O 1
ATOM 898 N N . PRO A 1 116 ? 4.775 -10.459 7.801 1.00 98.00 116 PRO A N 1
ATOM 899 C CA . PRO A 1 116 ? 5.221 -9.072 7.795 1.00 98.00 116 PRO A CA 1
ATOM 900 C C . PRO A 1 116 ? 5.081 -8.478 6.386 1.00 98.00 116 PRO A C 1
ATOM 902 O O . PRO A 1 116 ? 5.671 -8.980 5.437 1.00 98.00 116 PRO A O 1
ATOM 905 N N . LEU A 1 117 ? 4.293 -7.420 6.228 1.00 98.25 117 LEU A N 1
ATOM 906 C CA . LEU A 1 117 ? 4.048 -6.744 4.955 1.00 98.25 117 LEU A CA 1
ATOM 907 C C . LEU A 1 117 ? 4.474 -5.271 5.043 1.00 98.25 117 LEU A C 1
ATOM 909 O O . LEU A 1 117 ? 4.209 -4.637 6.065 1.00 98.25 117 LEU A O 1
ATOM 913 N N . PRO A 1 118 ? 5.082 -4.698 3.987 1.00 98.31 118 PRO A N 1
ATOM 914 C CA . PRO A 1 118 ? 5.348 -5.303 2.675 1.00 98.31 118 PRO A CA 1
ATOM 915 C C . PRO A 1 118 ? 6.585 -6.215 2.582 1.00 98.31 118 PRO A C 1
ATOM 917 O O . PRO A 1 118 ? 6.791 -6.813 1.528 1.00 98.31 118 PRO A O 1
ATOM 920 N N . SER A 1 119 ? 7.421 -6.343 3.617 1.00 98.31 119 SER A N 1
ATOM 921 C CA . SER A 1 119 ? 8.720 -7.025 3.483 1.00 98.31 119 SER A CA 1
ATOM 922 C C . SER A 1 119 ? 8.616 -8.462 2.973 1.00 98.31 119 SER A C 1
ATOM 924 O O . SER A 1 119 ? 9.386 -8.846 2.100 1.00 98.31 119 SER A O 1
ATOM 926 N N . ALA A 1 120 ? 7.621 -9.243 3.405 1.00 98.19 120 ALA A N 1
ATOM 927 C CA . ALA A 1 120 ? 7.490 -10.628 2.962 1.00 98.19 120 ALA A CA 1
ATOM 928 C C . ALA A 1 120 ? 7.283 -10.770 1.446 1.00 98.19 120 ALA A C 1
ATOM 930 O O . ALA A 1 120 ? 7.780 -11.747 0.888 1.00 98.19 120 ALA A O 1
ATOM 931 N N . VAL A 1 121 ? 6.591 -9.834 0.775 1.00 98.00 121 VAL A N 1
ATOM 932 C CA . VAL A 1 121 ? 6.458 -9.883 -0.697 1.00 98.00 121 VAL A CA 1
ATOM 933 C C . VAL A 1 121 ? 7.714 -9.404 -1.406 1.00 98.00 121 VAL A C 1
ATOM 935 O O . VAL A 1 121 ? 8.092 -9.990 -2.415 1.00 98.00 121 VAL A O 1
ATOM 938 N N . ILE A 1 122 ? 8.377 -8.379 -0.865 1.00 98.06 122 ILE A N 1
ATOM 939 C CA . ILE A 1 122 ? 9.602 -7.807 -1.440 1.00 98.06 122 ILE A CA 1
ATOM 940 C C . ILE A 1 122 ? 10.754 -8.816 -1.352 1.00 98.06 122 ILE A C 1
ATOM 942 O O . ILE A 1 122 ? 11.466 -9.041 -2.326 1.00 98.06 122 ILE A O 1
ATOM 946 N N . ASP A 1 123 ? 10.893 -9.483 -0.208 1.00 97.44 123 ASP A N 1
ATOM 947 C CA . ASP A 1 123 ? 11.943 -10.475 0.036 1.00 97.44 123 ASP A CA 1
ATOM 948 C C . ASP A 1 123 ? 11.641 -11.829 -0.637 1.00 97.44 123 ASP A C 1
ATOM 950 O O . ASP A 1 123 ? 12.461 -12.746 -0.607 1.00 97.44 123 ASP A O 1
ATOM 954 N N . GLY A 1 124 ? 10.444 -11.993 -1.215 1.00 95.69 124 GLY A N 1
ATOM 955 C CA . GLY A 1 124 ? 9.995 -13.234 -1.852 1.00 95.69 124 GLY A CA 1
ATOM 956 C C . GLY A 1 124 ? 9.609 -14.359 -0.881 1.00 95.69 124 GLY A C 1
ATOM 957 O O . GLY A 1 124 ? 9.353 -15.484 -1.319 1.00 95.69 124 GLY A O 1
ATOM 958 N N . ASN A 1 125 ? 9.530 -14.070 0.423 1.00 96.25 125 ASN A N 1
ATOM 959 C CA . ASN A 1 125 ? 9.080 -15.009 1.459 1.00 96.25 125 ASN A CA 1
ATOM 960 C C . ASN A 1 125 ? 7.587 -15.351 1.322 1.00 96.25 125 ASN A C 1
ATOM 962 O O . ASN A 1 125 ? 7.170 -16.468 1.632 1.00 96.25 125 ASN A O 1
ATOM 966 N N . TRP A 1 126 ? 6.788 -14.407 0.822 1.00 96.12 126 TRP A N 1
ATOM 967 C CA . TRP A 1 126 ? 5.403 -14.619 0.419 1.00 96.12 126 TRP A CA 1
ATOM 968 C C . TRP A 1 126 ? 5.256 -14.299 -1.072 1.00 96.12 126 TRP A C 1
ATOM 970 O O . TRP A 1 126 ? 5.505 -13.179 -1.512 1.00 96.12 126 TRP A O 1
ATOM 980 N N . LYS A 1 127 ? 4.885 -15.306 -1.872 1.00 94.81 127 LYS A N 1
ATOM 981 C CA . LYS A 1 127 ? 4.792 -15.169 -3.331 1.00 94.81 127 LYS A CA 1
ATOM 982 C C . LYS A 1 127 ? 3.478 -14.504 -3.722 1.00 94.81 127 LYS A C 1
ATOM 984 O O . LYS A 1 127 ? 2.426 -15.138 -3.655 1.00 94.81 127 LYS A O 1
ATOM 989 N N . MET A 1 128 ? 3.561 -13.255 -4.164 1.00 95.38 128 MET A N 1
ATOM 990 C CA . MET A 1 128 ? 2.426 -12.546 -4.743 1.00 95.38 128 MET A CA 1
ATOM 991 C C . MET A 1 128 ? 2.140 -13.063 -6.157 1.00 95.38 128 MET A C 1
ATOM 993 O O . MET A 1 128 ? 3.061 -13.397 -6.905 1.00 95.38 128 MET A O 1
ATOM 997 N N . ALA A 1 129 ? 0.860 -13.123 -6.523 1.00 96.31 129 ALA A N 1
ATOM 998 C CA . ALA A 1 129 ? 0.421 -13.472 -7.865 1.00 96.31 129 ALA A CA 1
ATOM 999 C C . ALA A 1 129 ? -0.629 -12.476 -8.363 1.00 96.31 129 ALA A C 1
ATOM 1001 O O . ALA A 1 129 ? -1.514 -12.074 -7.608 1.00 96.31 129 ALA A O 1
ATOM 1002 N N . ILE A 1 130 ? -0.541 -12.109 -9.639 1.00 94.19 130 ILE A N 1
ATOM 1003 C CA . ILE A 1 130 ? -1.520 -11.277 -10.343 1.00 94.19 130 ILE A CA 1
ATOM 1004 C C . ILE A 1 130 ? -2.053 -12.112 -11.503 1.00 94.19 130 ILE A C 1
ATOM 1006 O O . ILE A 1 130 ? -1.274 -12.671 -12.272 1.00 94.19 130 ILE A O 1
ATOM 1010 N N . ASN A 1 131 ? -3.379 -12.220 -11.620 1.00 94.75 131 ASN A N 1
ATOM 1011 C CA . ASN A 1 131 ? -4.033 -13.090 -12.607 1.00 94.75 131 ASN A CA 1
ATOM 1012 C C . ASN A 1 131 ? -3.499 -14.534 -12.561 1.00 94.75 131 ASN A C 1
ATOM 1014 O O . ASN A 1 131 ? -3.151 -15.105 -13.590 1.00 94.75 131 ASN A O 1
ATOM 1018 N N . GLU A 1 132 ? -3.383 -15.094 -11.352 1.00 95.44 132 GLU A N 1
ATOM 1019 C CA . GLU A 1 132 ? -2.873 -16.454 -11.090 1.00 95.44 132 GLU A CA 1
ATOM 1020 C C . GLU A 1 132 ? -1.396 -16.693 -11.471 1.00 95.44 132 GLU A C 1
ATOM 1022 O O . GLU A 1 132 ? -0.863 -17.774 -11.217 1.00 95.44 132 GLU A O 1
ATOM 1027 N N . ALA A 1 133 ? -0.693 -15.691 -12.009 1.00 96.75 133 ALA A N 1
ATOM 1028 C CA . ALA A 1 133 ? 0.725 -15.771 -12.331 1.00 96.75 133 ALA A CA 1
ATOM 1029 C C . ALA A 1 133 ? 1.572 -15.155 -11.205 1.00 96.75 133 ALA A C 1
ATOM 1031 O O . ALA A 1 133 ? 1.289 -14.029 -10.787 1.00 96.75 133 ALA A O 1
ATOM 1032 N N . PRO A 1 134 ? 2.609 -15.851 -10.701 1.00 96.50 134 PRO A N 1
ATOM 1033 C CA . PRO A 1 134 ? 3.510 -15.274 -9.713 1.00 96.50 134 PRO A CA 1
ATOM 1034 C C . PRO A 1 134 ? 4.252 -14.077 -10.311 1.00 96.50 134 PRO A C 1
ATOM 1036 O O . PRO A 1 134 ? 4.689 -14.133 -11.460 1.00 96.50 134 PRO A O 1
ATOM 1039 N N . VAL A 1 135 ? 4.420 -13.027 -9.513 1.00 97.69 135 VAL A N 1
ATOM 1040 C CA . VAL A 1 135 ? 5.110 -11.795 -9.909 1.00 97.69 135 VAL A CA 1
ATOM 1041 C C . VAL A 1 135 ? 6.265 -11.512 -8.958 1.00 97.69 135 VAL A C 1
ATOM 1043 O O . VAL A 1 135 ? 6.185 -11.778 -7.756 1.00 97.69 135 VAL A O 1
ATOM 1046 N N . THR A 1 136 ? 7.352 -10.971 -9.495 1.00 98.06 136 THR A N 1
ATOM 1047 C CA . THR A 1 136 ? 8.39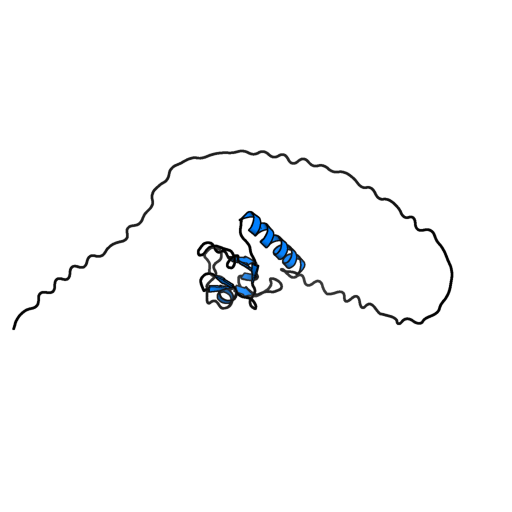2 -10.340 -8.682 1.00 98.06 136 THR A CA 1
ATOM 1048 C C . THR A 1 136 ? 7.907 -8.979 -8.189 1.00 98.06 136 THR A C 1
ATOM 1050 O O . THR A 1 136 ? 7.191 -8.271 -8.897 1.00 98.06 136 THR A O 1
ATOM 1053 N N . VAL A 1 137 ? 8.284 -8.614 -6.963 1.00 98.38 137 VAL A N 1
ATOM 1054 C CA . VAL A 1 137 ? 7.857 -7.364 -6.325 1.00 98.38 137 VAL A CA 1
ATOM 1055 C C . VAL A 1 137 ? 9.079 -6.608 -5.836 1.00 98.38 137 VAL A C 1
ATOM 1057 O O . VAL A 1 137 ? 9.964 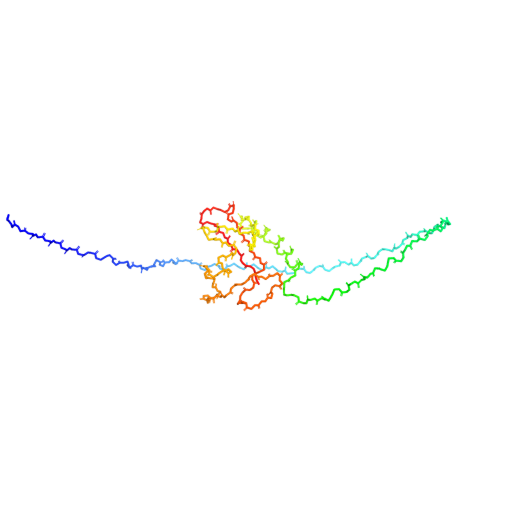-7.192 -5.216 1.00 98.38 137 VAL A O 1
ATOM 1060 N N . GLN A 1 138 ? 9.110 -5.302 -6.071 1.00 98.25 138 GLN A N 1
ATOM 1061 C CA . GLN A 1 138 ? 10.065 -4.398 -5.435 1.00 98.25 138 GLN A CA 1
ATOM 1062 C C . GLN A 1 138 ? 9.333 -3.176 -4.899 1.00 98.25 138 GLN A C 1
ATOM 1064 O O . GLN A 1 138 ? 8.287 -2.809 -5.423 1.00 98.25 138 GLN A O 1
ATOM 1069 N N . TRP A 1 139 ? 9.892 -2.519 -3.887 1.00 98.50 139 TRP A N 1
ATOM 1070 C CA . TRP A 1 139 ? 9.452 -1.173 -3.527 1.00 98.50 139 TRP A CA 1
ATOM 1071 C C . TRP A 1 139 ? 9.994 -0.151 -4.535 1.00 98.50 139 TRP A C 1
ATOM 1073 O O . TRP A 1 139 ? 11.134 -0.282 -4.990 1.00 98.50 139 TRP A O 1
ATOM 1083 N N . SER A 1 140 ? 9.204 0.867 -4.867 1.00 97.75 140 SER A N 1
ATOM 1084 C CA . SER A 1 140 ? 9.610 1.977 -5.727 1.00 97.75 140 SER A CA 1
ATOM 1085 C C . SER A 1 140 ? 8.998 3.287 -5.243 1.00 97.75 140 SER A C 1
ATOM 1087 O O . SER A 1 140 ? 7.801 3.364 -4.988 1.00 97.75 140 SER A O 1
ATOM 1089 N N . GLU A 1 141 ? 9.815 4.333 -5.123 1.00 96.12 141 GLU A N 1
ATOM 1090 C CA . GLU A 1 141 ? 9.333 5.668 -4.740 1.00 96.12 141 GLU A CA 1
ATOM 1091 C C . GLU A 1 141 ? 8.694 6.420 -5.916 1.00 96.12 141 GLU A C 1
ATOM 1093 O O . GLU A 1 141 ? 7.870 7.307 -5.707 1.00 96.12 141 GLU A O 1
ATOM 1098 N N . ASP A 1 142 ? 9.053 6.054 -7.149 1.00 96.44 142 ASP A N 1
ATOM 1099 C CA . ASP A 1 142 ? 8.654 6.751 -8.375 1.00 96.44 142 ASP A CA 1
ATOM 1100 C C . ASP A 1 142 ? 7.846 5.873 -9.349 1.00 96.44 142 ASP A C 1
ATOM 1102 O O . ASP A 1 142 ? 7.540 6.282 -10.475 1.00 96.44 142 ASP A O 1
ATOM 1106 N N . GLY A 1 143 ? 7.474 4.669 -8.903 1.00 96.38 143 GLY A N 1
ATOM 1107 C CA . GLY A 1 143 ? 6.705 3.686 -9.668 1.00 96.38 143 GLY A CA 1
ATOM 1108 C C . GLY A 1 143 ? 7.502 2.998 -10.777 1.00 96.38 143 GLY A C 1
ATOM 1109 O O . GLY A 1 143 ? 6.937 2.224 -11.547 1.00 96.38 143 GLY A O 1
ATOM 1110 N N . THR A 1 144 ? 8.806 3.257 -10.887 1.00 95.75 144 THR A N 1
ATOM 1111 C CA . THR A 1 144 ? 9.683 2.620 -11.874 1.00 95.75 144 THR A CA 1
ATOM 1112 C C . THR A 1 144 ? 10.542 1.526 -11.238 1.00 95.75 144 THR A C 1
ATOM 1114 O O . THR A 1 144 ? 10.770 1.505 -10.025 1.00 95.75 144 THR A O 1
ATOM 1117 N N . GLY A 1 145 ? 11.007 0.580 -12.052 1.00 95.25 145 GLY A N 1
ATOM 1118 C CA . GLY A 1 145 ? 11.818 -0.538 -11.583 1.00 95.25 145 GLY A CA 1
ATOM 1119 C C . GLY A 1 145 ? 11.868 -1.695 -12.572 1.00 95.25 145 GLY A C 1
ATOM 1120 O O . GLY A 1 145 ? 11.415 -1.573 -13.711 1.00 95.25 145 GLY A O 1
ATOM 1121 N N . HIS A 1 146 ? 12.453 -2.810 -12.137 1.00 96.44 146 HIS A N 1
ATOM 1122 C CA . HIS A 1 146 ? 12.681 -3.996 -12.967 1.00 96.44 146 HIS A CA 1
ATOM 1123 C C . HIS A 1 146 ? 11.835 -5.203 -12.552 1.00 96.44 146 HIS A C 1
ATOM 1125 O O . HIS A 1 146 ? 11.849 -6.208 -13.260 1.00 96.44 146 HIS A O 1
ATOM 1131 N N . ALA A 1 147 ? 11.129 -5.124 -11.423 1.00 97.56 147 ALA A N 1
ATOM 1132 C CA . ALA A 1 147 ? 10.182 -6.149 -11.018 1.00 97.56 147 ALA A CA 1
ATOM 1133 C C . ALA A 1 147 ? 8.908 -6.103 -11.873 1.00 97.56 147 ALA A C 1
ATOM 1135 O O . ALA A 1 147 ? 8.567 -5.076 -12.463 1.00 97.56 147 ALA A O 1
ATOM 1136 N N . ASP A 1 148 ? 8.172 -7.211 -11.872 1.00 97.62 148 ASP A N 1
ATOM 1137 C CA . ASP A 1 148 ? 6.871 -7.312 -12.537 1.00 97.62 148 ASP A CA 1
ATOM 1138 C C . ASP A 1 148 ? 5.825 -6.384 -11.885 1.00 97.62 148 ASP A C 1
ATOM 1140 O O . ASP A 1 148 ? 4.898 -5.929 -12.554 1.00 97.62 148 ASP A O 1
ATOM 1144 N N . PHE A 1 149 ? 5.978 -6.089 -10.586 1.00 97.69 149 PHE A N 1
ATOM 1145 C CA . PHE A 1 149 ? 5.142 -5.150 -9.838 1.00 97.69 149 PHE A CA 1
ATOM 1146 C C . PHE A 1 149 ? 5.990 -4.214 -8.955 1.00 97.69 149 PHE A C 1
ATOM 1148 O O . PHE A 1 149 ? 6.628 -4.651 -7.992 1.00 97.69 149 PHE A O 1
ATOM 1155 N N . ASN A 1 150 ? 5.985 -2.915 -9.270 1.00 98.06 150 ASN A N 1
ATOM 1156 C CA . ASN A 1 150 ? 6.705 -1.883 -8.516 1.00 98.06 150 ASN A CA 1
ATOM 1157 C C . ASN A 1 150 ? 5.778 -1.266 -7.464 1.00 98.06 150 ASN A C 1
ATOM 1159 O O . ASN A 1 150 ? 4.970 -0.401 -7.764 1.00 98.06 150 ASN A O 1
ATOM 1163 N N . LEU A 1 151 ? 5.891 -1.719 -6.223 1.00 98.06 151 LEU A N 1
ATOM 1164 C CA . LEU A 1 151 ? 5.049 -1.310 -5.109 1.00 98.06 151 LEU A CA 1
ATOM 1165 C C . LEU A 1 151 ? 5.386 0.116 -4.647 1.00 98.06 151 LEU A C 1
ATOM 1167 O O . LEU A 1 151 ? 6.494 0.363 -4.173 1.00 98.06 151 LEU A O 1
ATOM 1171 N N . VAL A 1 152 ? 4.416 1.024 -4.730 1.00 98.38 152 VAL A N 1
ATOM 1172 C CA . VAL A 1 152 ? 4.540 2.434 -4.317 1.00 98.38 152 VAL A CA 1
ATOM 1173 C C . VAL A 1 152 ? 3.880 2.727 -2.969 1.00 98.38 152 VAL A C 1
ATOM 1175 O O . VAL A 1 152 ? 4.244 3.685 -2.288 1.00 98.38 152 VAL A O 1
ATOM 1178 N N . ALA A 1 153 ? 2.902 1.912 -2.558 1.00 98.56 153 ALA A N 1
ATOM 1179 C CA . ALA A 1 153 ? 2.253 2.038 -1.256 1.00 98.56 153 ALA A CA 1
ATOM 1180 C C . ALA A 1 153 ? 1.602 0.727 -0.799 1.00 98.56 153 ALA A C 1
ATOM 1182 O O . ALA A 1 153 ? 1.131 -0.071 -1.611 1.00 98.56 153 ALA A O 1
ATOM 1183 N N . VAL A 1 154 ? 1.505 0.545 0.521 1.00 98.75 154 VAL A N 1
ATOM 1184 C CA . VAL A 1 154 ? 0.687 -0.502 1.146 1.00 98.75 154 VAL A CA 1
ATOM 1185 C C . VAL A 1 154 ? -0.229 0.105 2.181 1.00 98.75 154 VAL A C 1
ATOM 1187 O O . VAL A 1 154 ? 0.208 0.930 2.978 1.00 98.75 154 VAL A O 1
ATOM 1190 N N . TYR A 1 155 ? -1.484 -0.333 2.189 1.00 98.75 155 TYR A N 1
ATOM 1191 C CA . TYR A 1 155 ? -2.454 0.037 3.209 1.00 98.75 155 TYR A CA 1
ATOM 1192 C C . TYR A 1 155 ? -3.102 -1.196 3.818 1.00 98.75 155 TYR A C 1
ATOM 1194 O O . TYR A 1 155 ? -3.431 -2.141 3.105 1.00 98.75 155 TYR A O 1
ATOM 1202 N N . SER A 1 156 ? -3.301 -1.191 5.133 1.00 98.56 156 SER A N 1
ATOM 1203 C CA . SER A 1 156 ? -3.958 -2.291 5.839 1.00 98.56 156 SER A CA 1
ATOM 1204 C C . SER A 1 156 ? -4.765 -1.793 7.035 1.00 98.56 156 SER A C 1
ATOM 1206 O O . SER A 1 156 ? -4.432 -0.769 7.631 1.00 98.56 156 SER A O 1
ATOM 1208 N N . ASP A 1 157 ? -5.852 -2.495 7.341 1.00 98.19 157 ASP A N 1
ATOM 1209 C CA . ASP A 1 157 ? -6.724 -2.272 8.499 1.00 98.19 157 ASP A CA 1
ATOM 1210 C C . ASP A 1 157 ? -6.408 -3.252 9.645 1.00 98.19 157 ASP A C 1
ATOM 1212 O O . ASP A 1 157 ? -7.194 -3.382 10.572 1.00 98.19 157 ASP A O 1
ATOM 1216 N N . VAL A 1 158 ? -5.256 -3.936 9.628 1.00 97.62 158 VAL A N 1
ATOM 1217 C CA . VAL A 1 158 ? -4.866 -4.941 10.643 1.00 97.62 158 VAL A CA 1
ATOM 1218 C C . VAL A 1 158 ? -4.997 -4.446 12.088 1.00 97.62 158 VAL A C 1
ATOM 1220 O O . VAL A 1 158 ? -5.300 -5.234 12.980 1.00 97.62 158 VAL A O 1
ATOM 1223 N N . GLU A 1 159 ? -4.770 -3.156 12.336 1.00 95.75 159 GLU A N 1
ATOM 1224 C CA . GLU A 1 159 ? -4.847 -2.578 13.683 1.00 95.75 159 GLU A CA 1
ATOM 1225 C C . GLU A 1 159 ? -6.279 -2.402 14.209 1.00 95.75 159 GLU A C 1
ATOM 1227 O O . GLU A 1 159 ? -6.467 -2.254 15.417 1.00 95.75 159 GLU A O 1
ATOM 1232 N N . THR A 1 160 ? -7.280 -2.394 13.329 1.00 95.81 160 THR A N 1
ATOM 1233 C CA . THR A 1 160 ? -8.680 -2.079 13.664 1.00 95.81 160 THR A CA 1
ATOM 1234 C C . THR A 1 160 ? -9.657 -3.179 13.245 1.00 95.81 160 THR A C 1
ATOM 1236 O O . THR A 1 160 ? -10.719 -3.312 13.849 1.00 95.81 160 THR A O 1
ATOM 1239 N N . GLY A 1 161 ? -9.298 -3.987 12.247 1.00 93.06 161 GLY A N 1
ATOM 1240 C CA . GLY A 1 161 ? -10.097 -5.081 11.716 1.00 93.06 161 GLY A CA 1
ATOM 1241 C C . GLY A 1 161 ? -10.147 -6.291 12.647 1.00 93.06 161 GLY A C 1
ATOM 1242 O O . GLY A 1 161 ? -9.153 -6.675 13.276 1.00 93.06 161 GLY A O 1
ATOM 1243 N N . GLU A 1 162 ? -11.314 -6.936 12.698 1.00 93.31 162 GLU A N 1
ATOM 1244 C CA . GLU A 1 162 ? -11.505 -8.180 13.443 1.00 93.31 162 GLU A CA 1
ATOM 1245 C C . GLU A 1 162 ? -10.555 -9.280 12.950 1.00 93.31 162 GLU A C 1
ATOM 1247 O O . GLU A 1 162 ? -10.191 -9.353 11.774 1.00 93.31 162 GLU A O 1
ATOM 1252 N N . TYR A 1 163 ? -10.151 -10.180 13.846 1.00 89.56 163 TYR A N 1
ATOM 1253 C CA . TYR A 1 163 ? -9.304 -11.310 13.471 1.00 89.56 163 TYR A CA 1
ATOM 1254 C C . TYR A 1 163 ? -10.005 -12.174 12.406 1.00 89.56 163 TYR A C 1
ATOM 1256 O O . TYR A 1 163 ? -11.162 -12.545 12.575 1.00 89.56 163 TYR A O 1
ATOM 1264 N N . LEU A 1 164 ? -9.293 -12.499 11.319 1.00 91.94 164 LEU A N 1
ATOM 1265 C CA . LEU A 1 164 ? -9.805 -13.105 10.069 1.00 91.94 164 LEU A CA 1
ATOM 1266 C C . LEU A 1 164 ? -10.672 -12.201 9.166 1.00 91.94 164 LEU A C 1
ATOM 1268 O O . LEU A 1 164 ? -11.122 -12.659 8.119 1.00 91.94 164 LEU A O 1
ATOM 1272 N N . GLY A 1 165 ? -10.850 -10.925 9.515 1.00 94.81 165 GLY A N 1
ATOM 1273 C CA . GLY A 1 165 ? -11.500 -9.898 8.691 1.00 94.81 165 GLY A CA 1
ATOM 1274 C C . GLY A 1 165 ? -10.584 -8.716 8.359 1.00 94.81 165 GLY A C 1
ATOM 1275 O O . GLY A 1 165 ? -11.070 -7.602 8.213 1.00 94.81 165 GLY A O 1
ATOM 1276 N N . GLN A 1 166 ? -9.270 -8.942 8.301 1.00 96.81 166 GLN A N 1
ATOM 1277 C CA . GLN A 1 166 ? -8.258 -7.922 8.013 1.00 96.81 166 GLN A CA 1
ATOM 1278 C C . GLN A 1 166 ? -7.869 -8.000 6.541 1.00 96.81 166 GLN A C 1
ATOM 1280 O O . GLN A 1 166 ? -7.828 -9.073 5.936 1.00 96.81 166 GLN A O 1
ATOM 1285 N N . HIS A 1 167 ? -7.538 -6.851 5.984 1.00 97.75 167 HIS A N 1
ATOM 1286 C CA . HIS A 1 167 ? -7.316 -6.628 4.573 1.00 97.75 167 HIS A CA 1
ATOM 1287 C C . HIS A 1 167 ? -5.996 -5.890 4.369 1.00 97.75 167 HIS A C 1
ATOM 1289 O O . HIS A 1 167 ? -5.536 -5.105 5.204 1.00 97.75 167 HIS A O 1
ATOM 1295 N N . VAL A 1 168 ? -5.392 -6.119 3.211 1.00 97.94 168 VAL A N 1
ATOM 1296 C CA . VAL A 1 168 ? -4.212 -5.391 2.757 1.00 97.94 168 VAL A CA 1
ATOM 1297 C C . VAL A 1 168 ? -4.374 -5.053 1.283 1.00 97.94 168 VAL A C 1
ATOM 1299 O O . VAL A 1 168 ? -4.839 -5.879 0.500 1.00 97.94 168 VAL A O 1
ATOM 1302 N N . TYR A 1 169 ? -3.980 -3.839 0.915 1.00 98.19 169 TYR A N 1
ATOM 1303 C CA . TYR A 1 169 ? -3.968 -3.353 -0.458 1.00 98.19 169 TYR A CA 1
ATOM 1304 C C . TYR A 1 169 ? -2.557 -2.933 -0.835 1.00 98.19 169 TYR A C 1
ATOM 1306 O O . TYR A 1 169 ? -1.911 -2.170 -0.114 1.00 98.19 169 TYR A O 1
ATOM 1314 N N . PHE A 1 170 ? -2.111 -3.434 -1.982 1.00 98.19 170 PHE A N 1
ATOM 1315 C CA . PHE A 1 170 ? -0.838 -3.116 -2.613 1.00 98.19 170 PHE A CA 1
ATOM 1316 C C . PHE A 1 170 ? -1.105 -2.198 -3.809 1.00 98.19 170 PHE A C 1
ATOM 1318 O O . PHE A 1 170 ? -1.955 -2.511 -4.642 1.00 98.19 170 PHE A O 1
ATOM 1325 N N . PHE A 1 171 ? -0.390 -1.080 -3.893 1.00 97.88 171 PHE A N 1
ATOM 1326 C CA . PHE A 1 171 ? -0.491 -0.115 -4.989 1.00 97.88 171 PHE A CA 1
ATOM 1327 C C . PHE A 1 171 ? 0.836 -0.069 -5.735 1.00 97.88 171 PHE A C 1
ATOM 1329 O O . PHE A 1 171 ? 1.877 0.005 -5.086 1.00 97.88 171 PHE A O 1
ATOM 1336 N N . GLY A 1 172 ? 0.803 -0.098 -7.065 1.00 93.69 172 GLY A N 1
ATOM 1337 C CA . GLY A 1 172 ? 1.971 -0.074 -7.944 1.00 93.69 172 GLY A CA 1
ATOM 1338 C C . GLY A 1 172 ? 1.619 0.394 -9.344 1.00 93.69 172 GLY A C 1
ATOM 1339 O O . GLY A 1 172 ? 0.402 0.536 -9.612 1.00 93.69 172 GLY A O 1
#

Radius of gyration: 31.9 Å; chains: 1; bounding box: 56×129×44 Å

InterPro domains:
  IPR031927 Domain of unknown function DUF4767 [PF15983] (76-171)

Foldseek 3Di:
DDDDDDDDDDDDDDDDDDDDDDDDDDDDDDDDDDDDDDDDDDDDDDDDDDDDDDDDDDDDDDPPPPPPPPDDPDPFPDDPVNVVVCVVPPQVVCVVVVFGKDKADPVRWDQQVNQTPPVCLQVVVDFDDDPNHTWHEHEDCRQDDDTPGHFNIKMKRVVPADRVRIDMDTDD

Secondary structure (DSSP, 8-state):
----------------------------------------------------------------------------SS-HHHHHHHHHHHHHHHHHTT---EEEBTTB-EEETTEEETHHHHTTSS--EETTEE--EEE-SSS--SSSEEE-EEEE-TTTSPTT---EEEE-

Sequence (172 aa):
MKKWLLLLIGMGILFTGCTSENTRTKATIETDTTIETKKSKTQSTEQTTTEMKQSMEASASESLTTESSSEEVKNTLWDSEKSTQLATFVPQWGKTLGQEYKSYNPQNNVSLYGTPLPSAVIDGNWKMAINEAPVTVQWSEDGTGHADFNLVAVYSDVETGEYLGQHVYFFG